Protein AF-A0AAW9KR80-F1 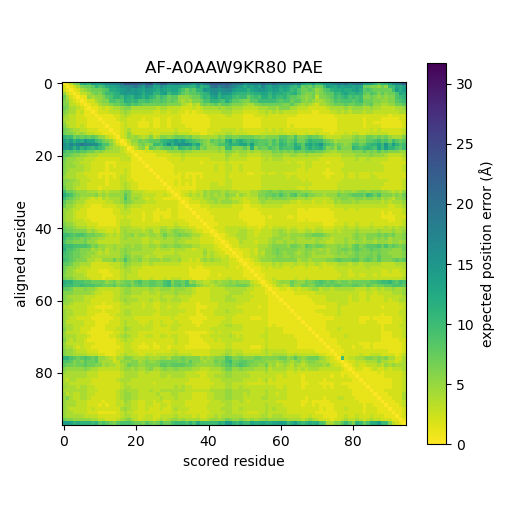(afdb_monomer)

Secondary structure (DSSP, 8-state):
-----TT--EEEEE-TTT-HHHHHHHHHHHTTTT-EEEEE-S---SSPPTTEEEE----HHHHHHHHHH-SEEEE--STTHHHHHHTT--EEE--

Mean predicted aligned error: 3.78 Å

Radius of gyration: 12.48 Å; Cα contacts (8 Å, |Δi|>4): 144; chains: 1; bounding box: 28×30×32 Å

Organism: Helicobacter pylori (NCBI:txid210)

Structure (mmCIF, N/CA/C/O backbone):
data_AF-A0AAW9KR80-F1
#
_entry.id   AF-A0AAW9KR80-F1
#
loop_
_atom_site.group_PDB
_atom_site.id
_atom_site.type_symbol
_atom_site.label_atom_id
_atom_site.label_alt_id
_atom_site.label_comp_id
_atom_site.label_asym_id
_atom_site.label_entity_id
_atom_site.label_seq_id
_atom_site.pdbx_PDB_ins_code
_atom_site.Cartn_x
_atom_site.Cartn_y
_atom_site.Cartn_z
_atom_site.occupancy
_atom_site.B_iso_or_equiv
_atom_site.auth_seq_id
_atom_site.auth_comp_id
_atom_site.auth_asym_id
_atom_site.auth_atom_id
_atom_site.pdbx_PDB_model_num
ATOM 1 N N . GLU A 1 1 ? -1.738 -15.160 -14.381 1.00 61.28 1 GLU A N 1
ATOM 2 C CA . GLU A 1 1 ? -2.918 -14.372 -13.966 1.00 61.28 1 GLU A CA 1
ATOM 3 C C . GLU A 1 1 ? -2.967 -14.320 -12.447 1.00 61.28 1 GLU A C 1
ATOM 5 O O . GLU A 1 1 ? -2.642 -15.324 -11.820 1.00 61.28 1 GLU A O 1
ATOM 10 N N . ARG A 1 2 ? -3.327 -13.175 -11.856 1.00 70.25 2 ARG A N 1
ATOM 11 C CA . ARG A 1 2 ? -3.538 -13.032 -10.409 1.00 70.25 2 ARG A CA 1
ATOM 12 C C . ARG A 1 2 ? -5.038 -12.807 -10.157 1.00 70.25 2 ARG A C 1
ATOM 14 O O . ARG A 1 2 ? -5.514 -11.704 -10.412 1.00 70.25 2 ARG A O 1
ATOM 21 N N . PRO A 1 3 ? -5.803 -13.825 -9.724 1.00 74.81 3 PRO A N 1
ATOM 22 C CA . PRO A 1 3 ? -7.234 -13.669 -9.477 1.00 74.81 3 PRO A CA 1
ATOM 23 C C . PRO A 1 3 ? -7.487 -12.731 -8.289 1.00 74.81 3 PRO A C 1
ATOM 25 O O . PRO A 1 3 ? -6.700 -12.690 -7.339 1.00 74.81 3 PRO A O 1
ATOM 28 N N . ILE A 1 4 ? -8.597 -11.988 -8.330 1.00 72.88 4 ILE A N 1
ATOM 29 C CA . ILE A 1 4 ? -9.010 -11.121 -7.219 1.00 72.88 4 ILE A CA 1
ATOM 30 C C . ILE A 1 4 ? -9.359 -12.007 -6.019 1.00 72.88 4 ILE A C 1
ATOM 32 O O . ILE A 1 4 ? -10.323 -12.769 -6.055 1.00 72.88 4 ILE A O 1
ATOM 36 N N . ASN A 1 5 ? -8.577 -11.896 -4.946 1.00 80.44 5 ASN A N 1
ATOM 37 C CA . ASN A 1 5 ? -8.842 -12.589 -3.691 1.00 80.44 5 ASN A CA 1
ATOM 38 C C . ASN A 1 5 ? -9.750 -11.728 -2.803 1.00 80.44 5 ASN A C 1
ATOM 40 O O . ASN A 1 5 ? -9.276 -10.827 -2.115 1.00 80.44 5 ASN A O 1
ATOM 44 N N . THR A 1 6 ? -11.048 -12.024 -2.797 1.00 80.75 6 THR A N 1
ATOM 45 C CA . THR A 1 6 ? -12.060 -11.282 -2.024 1.00 80.75 6 THR A CA 1
ATOM 46 C C . THR A 1 6 ? -11.985 -11.509 -0.511 1.00 80.75 6 THR A C 1
ATOM 48 O O . THR A 1 6 ? -12.581 -10.744 0.244 1.00 80.75 6 THR A O 1
ATOM 51 N N . ALA A 1 7 ? -11.252 -12.529 -0.049 1.00 89.69 7 ALA A N 1
ATOM 52 C CA . ALA A 1 7 ? -11.011 -12.772 1.373 1.00 89.69 7 ALA A CA 1
ATOM 53 C C . ALA A 1 7 ? -9.804 -11.987 1.917 1.00 89.69 7 ALA A C 1
ATOM 55 O O . ALA A 1 7 ? -9.652 -11.865 3.134 1.00 89.69 7 ALA A O 1
ATOM 56 N N . ASN A 1 8 ? -8.948 -11.462 1.034 1.00 91.69 8 ASN A N 1
ATOM 57 C CA . ASN A 1 8 ? -7.797 -10.655 1.415 1.00 91.69 8 ASN A CA 1
ATOM 58 C C . ASN A 1 8 ? -8.255 -9.263 1.882 1.00 91.69 8 ASN A C 1
ATOM 60 O O . ASN A 1 8 ? -8.956 -8.552 1.164 1.00 91.69 8 ASN A O 1
ATOM 64 N N . LYS A 1 9 ? -7.853 -8.892 3.098 1.00 95.44 9 LYS A N 1
ATOM 65 C CA . LYS A 1 9 ? -8.237 -7.651 3.785 1.00 95.44 9 LYS A CA 1
ATOM 66 C C . LYS A 1 9 ? -7.105 -6.625 3.857 1.00 95.44 9 LYS A C 1
ATOM 68 O O . LYS A 1 9 ? -7.284 -5.584 4.484 1.00 95.44 9 LYS A O 1
ATOM 73 N N . GLU A 1 10 ? -5.966 -6.921 3.239 1.00 97.38 10 GLU A N 1
ATOM 74 C CA . GLU A 1 10 ? -4.782 -6.066 3.220 1.00 97.38 10 GLU A CA 1
ATOM 75 C C . GLU A 1 10 ? -4.929 -4.980 2.140 1.00 97.38 10 GLU A C 1
ATOM 77 O O . GLU A 1 10 ? -5.109 -5.283 0.956 1.00 97.38 10 GLU A O 1
ATOM 82 N N . VAL A 1 11 ? -4.841 -3.709 2.533 1.00 97.00 11 VAL A N 1
ATOM 83 C CA . VAL A 1 11 ? -4.966 -2.544 1.645 1.00 97.00 11 VAL A CA 1
ATOM 84 C C . VAL A 1 11 ? -3.711 -1.689 1.750 1.00 97.00 11 VAL A C 1
ATOM 86 O O . VAL A 1 11 ? -3.357 -1.213 2.828 1.00 97.00 11 VAL A O 1
ATOM 89 N N . LEU A 1 12 ? -3.059 -1.449 0.614 1.00 96.62 12 LEU A N 1
ATOM 90 C CA . LEU A 1 12 ? -1.923 -0.536 0.519 1.00 96.62 12 LEU A CA 1
ATOM 91 C C . LEU A 1 12 ? -2.412 0.904 0.325 1.00 96.62 12 LEU A C 1
ATOM 93 O O . LEU A 1 12 ? -3.257 1.163 -0.524 1.00 96.62 12 LEU A O 1
ATOM 97 N N . ILE A 1 13 ? -1.840 1.863 1.047 1.00 95.62 13 ILE A N 1
ATOM 98 C CA . ILE A 1 13 ? -2.041 3.298 0.835 1.00 95.62 13 ILE A CA 1
ATOM 99 C C . ILE A 1 13 ? -0.680 3.939 0.550 1.00 95.62 13 ILE A C 1
ATOM 101 O O . ILE A 1 13 ? 0.227 3.911 1.384 1.00 95.62 13 ILE A O 1
ATOM 105 N N . THR A 1 14 ? -0.538 4.528 -0.638 1.00 93.38 14 THR A N 1
ATOM 106 C CA . THR A 1 14 ? 0.689 5.207 -1.083 1.00 93.38 14 THR A CA 1
ATOM 107 C C . THR A 1 14 ? 0.345 6.477 -1.866 1.00 93.38 14 THR A C 1
ATOM 109 O O . THR A 1 14 ? 0.110 6.467 -3.076 1.00 93.38 14 THR A O 1
ATOM 112 N N . LEU A 1 15 ? 0.275 7.594 -1.138 1.00 92.00 15 LEU A N 1
ATOM 113 C CA . LEU A 1 15 ? -0.169 8.906 -1.639 1.00 92.00 15 LEU A CA 1
ATOM 114 C C . LEU A 1 15 ? 0.996 9.893 -1.841 1.00 92.00 15 LEU A C 1
ATOM 116 O O . LEU A 1 15 ? 0.783 11.090 -1.995 1.00 92.00 15 LEU A O 1
ATOM 120 N N . GLY A 1 16 ? 2.239 9.410 -1.792 1.00 81.94 16 GLY A N 1
ATOM 121 C CA . GLY A 1 16 ? 3.420 10.272 -1.757 1.00 81.94 16 GLY A CA 1
ATOM 122 C C . GLY A 1 16 ? 3.621 10.964 -0.402 1.00 81.94 16 GLY A C 1
ATOM 123 O O . GLY A 1 16 ? 3.040 10.585 0.615 1.00 81.94 16 GLY A O 1
ATOM 124 N N . GLY A 1 17 ? 4.512 11.960 -0.370 1.00 73.94 17 GLY A N 1
ATOM 125 C CA . GLY A 1 17 ? 4.946 12.605 0.875 1.00 73.94 17 GLY A CA 1
ATOM 126 C C . GLY A 1 17 ? 4.051 13.743 1.384 1.00 73.94 17 GLY A C 1
ATOM 127 O O . GLY A 1 17 ? 4.106 14.059 2.572 1.00 73.94 17 GLY A O 1
ATOM 128 N N . SER A 1 18 ? 3.241 14.364 0.519 1.00 68.56 18 SER A N 1
ATOM 129 C CA . SER A 1 18 ? 2.532 15.624 0.808 1.00 68.56 18 SER A CA 1
ATOM 130 C C . SER A 1 18 ? 1.085 15.459 1.286 1.00 68.56 18 SER A C 1
ATOM 132 O O . SER A 1 18 ? 0.577 16.323 2.003 1.00 68.56 18 SER A O 1
ATOM 134 N N . GLU A 1 19 ? 0.419 14.348 0.964 1.00 78.88 19 GLU A N 1
ATOM 135 C CA . GLU A 1 19 ? -1.047 14.236 1.054 1.00 78.88 19 GLU A CA 1
ATOM 136 C C . GLU A 1 19 ? -1.582 13.775 2.422 1.00 78.88 19 GLU A C 1
ATOM 138 O O . GLU A 1 19 ? -2.356 12.824 2.551 1.00 78.88 19 GLU A O 1
ATOM 143 N N . GLN A 1 20 ? -1.199 14.481 3.488 1.00 83.88 20 GLN A N 1
ATOM 144 C CA . GLN A 1 20 ? -1.573 14.125 4.866 1.00 83.88 20 GLN A CA 1
ATOM 145 C C . GLN A 1 20 ? -3.069 14.308 5.177 1.00 83.88 20 GLN A C 1
ATOM 147 O O . GLN A 1 20 ? -3.601 13.632 6.059 1.00 83.88 20 GLN A O 1
ATOM 152 N N . LYS A 1 21 ? -3.763 15.233 4.496 1.00 88.44 21 LYS A N 1
ATOM 153 C CA . LYS A 1 21 ? -5.206 15.458 4.707 1.00 88.44 21 LYS A CA 1
ATOM 154 C C . LYS A 1 21 ? -6.029 14.308 4.129 1.00 88.44 21 LYS A C 1
ATOM 156 O O . LYS A 1 21 ? -6.804 13.698 4.859 1.00 88.44 21 LYS A O 1
ATOM 161 N N . ILE A 1 22 ? -5.775 13.969 2.866 1.00 91.19 22 ILE A N 1
ATOM 162 C CA . ILE A 1 22 ? -6.435 12.868 2.157 1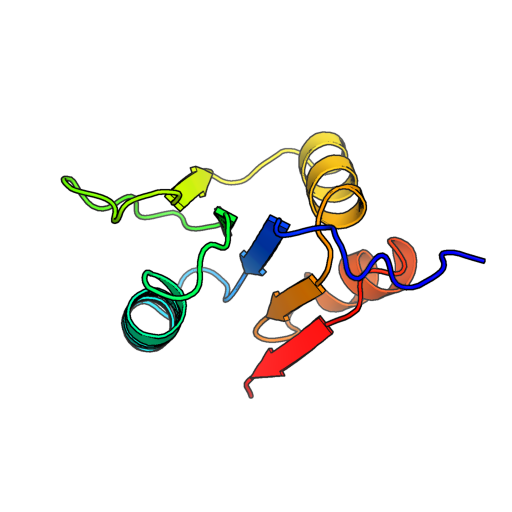.00 91.19 22 ILE A CA 1
ATOM 163 C C . ILE A 1 22 ? -6.161 11.539 2.871 1.00 91.19 22 ILE A C 1
ATOM 165 O O . ILE A 1 22 ? -7.088 10.767 3.111 1.00 91.19 22 ILE A O 1
ATOM 169 N N . LEU A 1 23 ? -4.917 11.306 3.314 1.00 92.62 23 LEU A N 1
ATOM 170 C CA . LEU A 1 23 ? -4.570 10.120 4.100 1.00 92.62 23 LEU A CA 1
ATOM 171 C C . LEU A 1 23 ? -5.461 9.964 5.341 1.00 92.62 23 LEU A C 1
ATOM 173 O O . LEU A 1 23 ? -5.987 8.882 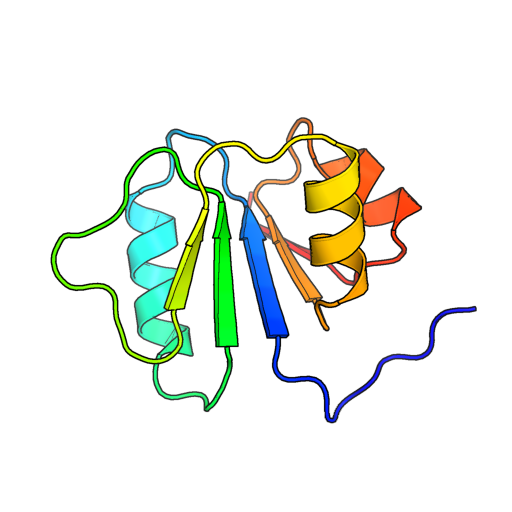5.590 1.00 92.62 23 LEU A O 1
ATOM 177 N N . LYS A 1 24 ? -5.652 11.040 6.115 1.00 91.94 24 LYS A N 1
ATOM 178 C CA . LYS A 1 24 ? -6.494 11.005 7.322 1.00 91.94 24 LYS A CA 1
ATOM 179 C C . LYS A 1 24 ? -7.947 10.669 7.000 1.00 91.94 24 LYS A C 1
ATOM 181 O O . LYS A 1 24 ? -8.566 9.917 7.748 1.00 91.94 24 LYS A O 1
ATOM 186 N N . GLU A 1 25 ? -8.487 11.206 5.910 1.00 93.00 25 GLU A N 1
ATOM 187 C CA . GLU A 1 25 ? -9.860 10.924 5.484 1.00 93.00 25 GLU A CA 1
ATOM 188 C C . GLU A 1 25 ? -10.034 9.470 5.045 1.00 93.00 25 GLU A C 1
ATOM 190 O O . GLU A 1 25 ? -10.956 8.802 5.512 1.00 93.00 25 GLU A O 1
ATOM 195 N N . ILE A 1 26 ? -9.110 8.946 4.233 1.00 94.50 26 ILE A N 1
ATOM 196 C CA . ILE A 1 26 ? -9.119 7.540 3.808 1.00 94.50 26 ILE A CA 1
ATOM 197 C C . ILE A 1 26 ? -9.059 6.615 5.023 1.00 94.50 26 ILE A C 1
ATOM 199 O O . ILE A 1 26 ? -9.882 5.708 5.151 1.00 94.50 26 ILE A O 1
ATOM 203 N N . VAL A 1 27 ? -8.116 6.858 5.938 1.00 93.75 27 VAL A N 1
ATOM 204 C CA . VAL A 1 27 ? -7.961 6.032 7.140 1.00 93.75 27 VAL A CA 1
ATOM 205 C C . VAL A 1 27 ? -9.230 6.076 7.994 1.00 93.75 27 VAL A C 1
ATOM 207 O O . VAL A 1 27 ? -9.710 5.024 8.401 1.00 93.75 27 VAL A O 1
ATOM 210 N N . LYS A 1 28 ? -9.845 7.250 8.179 1.00 93.38 28 LYS A N 1
ATOM 211 C CA . LYS A 1 28 ? -11.117 7.395 8.908 1.00 93.38 28 LYS A CA 1
ATOM 212 C C . LYS A 1 28 ? -12.277 6.631 8.254 1.00 93.38 28 LYS A C 1
ATOM 214 O O . LYS A 1 28 ? -13.128 6.084 8.949 1.00 93.38 28 LYS A O 1
ATOM 219 N N . ILE A 1 29 ? -12.342 6.591 6.924 1.00 93.75 29 ILE A N 1
ATOM 220 C CA . ILE A 1 29 ? -13.378 5.833 6.201 1.00 93.75 29 ILE A CA 1
ATOM 221 C C . ILE A 1 29 ? -13.178 4.321 6.387 1.00 93.75 29 ILE A C 1
ATOM 223 O O . ILE A 1 29 ? -14.154 3.572 6.497 1.00 93.75 29 ILE A O 1
ATOM 227 N N . LEU A 1 30 ? -11.920 3.872 6.421 1.00 94.12 30 LEU A N 1
ATOM 228 C CA . LEU A 1 30 ? -11.560 2.456 6.400 1.00 94.12 30 LEU A CA 1
ATOM 229 C C . LEU A 1 30 ? -11.353 1.825 7.786 1.00 94.12 30 LEU A C 1
ATOM 231 O O . LEU A 1 30 ? -11.508 0.611 7.904 1.00 94.12 30 LEU A O 1
ATOM 235 N N . GLU A 1 31 ? -11.083 2.600 8.841 1.00 88.56 31 GLU A N 1
ATOM 236 C CA . GLU A 1 31 ? -10.753 2.085 10.187 1.00 88.56 31 GLU A CA 1
ATOM 237 C C . GLU A 1 31 ? -11.819 1.133 10.770 1.00 88.56 31 GLU A C 1
ATOM 239 O O . GLU A 1 31 ? -11.499 0.212 11.517 1.00 88.56 31 GLU A O 1
ATOM 244 N N . ASN A 1 32 ? -13.087 1.299 10.377 1.00 86.88 32 ASN A N 1
ATOM 245 C CA . ASN A 1 32 ? -14.217 0.491 10.853 1.00 86.88 32 ASN A CA 1
ATOM 246 C C . ASN A 1 32 ? -14.665 -0.592 9.854 1.00 86.88 32 ASN A C 1
ATOM 248 O O . ASN A 1 32 ? -15.727 -1.194 10.019 1.00 86.88 32 ASN A O 1
ATOM 252 N N . LYS A 1 33 ? -13.888 -0.839 8.791 1.00 90.69 33 LYS A N 1
ATOM 253 C CA . LYS A 1 33 ? -14.241 -1.779 7.712 1.00 90.69 33 LYS A CA 1
ATOM 254 C C . LYS A 1 33 ? -13.604 -3.164 7.854 1.00 90.69 33 LYS A C 1
ATOM 256 O O . LYS A 1 33 ? -13.744 -3.976 6.947 1.00 90.69 33 LYS A O 1
ATOM 261 N N . ASN A 1 34 ? -12.968 -3.462 8.993 1.00 91.50 34 ASN A N 1
ATOM 262 C CA . ASN A 1 34 ? -12.271 -4.732 9.239 1.00 91.50 34 ASN A CA 1
ATOM 263 C C . ASN A 1 34 ? -11.241 -5.053 8.139 1.00 91.50 34 ASN A C 1
ATOM 265 O O . ASN A 1 34 ? -11.191 -6.171 7.627 1.00 91.50 34 ASN A O 1
ATOM 269 N N . VAL A 1 35 ? -10.467 -4.036 7.761 1.00 94.81 35 VAL A N 1
ATOM 270 C CA . VAL A 1 35 ? -9.339 -4.122 6.831 1.00 94.81 35 VAL A CA 1
ATOM 271 C C . VAL A 1 35 ? -8.045 -3.809 7.571 1.00 94.81 35 VAL A C 1
ATOM 273 O O . VAL A 1 35 ? -8.064 -3.128 8.599 1.00 94.81 35 VAL A O 1
ATOM 276 N N . ASN A 1 36 ? -6.941 -4.306 7.036 1.00 96.75 36 ASN A N 1
ATOM 277 C CA . ASN A 1 36 ? -5.597 -4.012 7.498 1.00 96.75 36 ASN A CA 1
ATOM 278 C C . ASN A 1 36 ? -4.977 -3.005 6.527 1.00 96.75 36 ASN A C 1
ATOM 280 O O . ASN A 1 36 ? -4.964 -3.213 5.314 1.00 96.75 36 ASN A O 1
ATOM 284 N N . LEU A 1 37 ? -4.525 -1.873 7.053 1.00 97.38 37 LEU A N 1
ATOM 285 C CA . LEU A 1 37 ? -4.050 -0.740 6.272 1.00 97.38 37 LEU A CA 1
ATOM 286 C C . LEU A 1 37 ? -2.526 -0.676 6.345 1.00 97.38 37 LEU A C 1
ATOM 288 O O . LEU A 1 37 ? -1.955 -0.451 7.411 1.00 97.38 37 LEU A O 1
ATOM 292 N N . HIS A 1 38 ? -1.869 -0.811 5.201 1.00 96.94 38 HIS A N 1
ATOM 293 C CA . HIS A 1 38 ? -0.432 -0.629 5.053 1.00 96.94 38 HIS A CA 1
ATOM 294 C C . HIS A 1 38 ? -0.154 0.736 4.434 1.00 96.94 38 HIS A C 1
ATOM 296 O O . HIS A 1 38 ? -0.478 0.970 3.275 1.00 96.94 38 HIS A O 1
ATOM 302 N N . ILE A 1 39 ? 0.435 1.653 5.193 1.00 95.38 39 ILE A N 1
ATOM 303 C CA . ILE A 1 39 ? 0.593 3.053 4.797 1.00 95.38 39 ILE A CA 1
ATOM 304 C C . ILE A 1 39 ? 2.071 3.359 4.582 1.00 95.38 39 ILE A C 1
ATOM 306 O O . ILE A 1 39 ? 2.856 3.328 5.529 1.00 95.38 39 ILE A O 1
ATOM 310 N N . ILE A 1 40 ? 2.443 3.719 3.353 1.00 93.44 40 ILE A N 1
ATOM 311 C CA . ILE A 1 40 ? 3.761 4.294 3.067 1.00 93.44 40 ILE A CA 1
ATOM 312 C C . ILE A 1 40 ? 3.686 5.797 3.326 1.00 93.44 40 ILE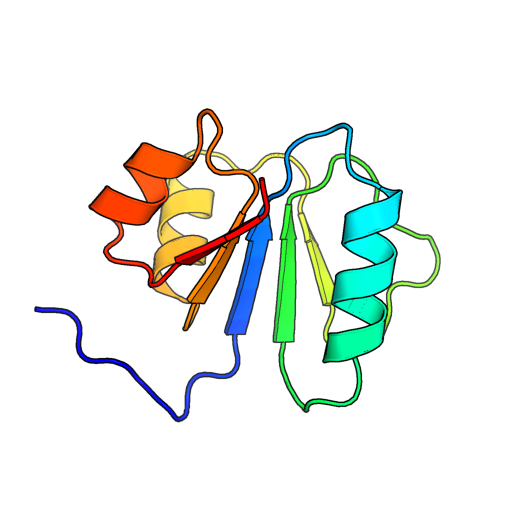 A C 1
ATOM 314 O O . ILE A 1 40 ? 3.019 6.525 2.588 1.00 93.44 40 ILE A O 1
ATOM 318 N N . SER A 1 41 ? 4.353 6.273 4.376 1.00 89.75 41 SER A N 1
ATOM 319 C CA . SER A 1 41 ? 4.392 7.699 4.701 1.00 89.75 41 SER A CA 1
ATOM 320 C C . SER A 1 41 ? 5.660 8.047 5.479 1.00 89.75 41 SER A C 1
ATOM 322 O O . SER A 1 41 ? 6.049 7.293 6.369 1.00 89.75 41 SER A O 1
ATOM 324 N N . PRO A 1 42 ? 6.285 9.213 5.226 1.00 85.50 42 PRO A N 1
ATOM 325 C CA . PRO A 1 42 ? 7.374 9.700 6.074 1.00 85.50 42 PRO A CA 1
ATOM 326 C C . PRO A 1 42 ? 6.898 10.090 7.483 1.00 85.50 42 PRO A C 1
ATOM 328 O O . PRO A 1 42 ? 7.719 10.336 8.363 1.00 85.50 42 PRO A O 1
ATOM 331 N N . TYR A 1 43 ? 5.582 10.184 7.699 1.00 85.56 43 TYR A N 1
ATOM 332 C CA . TYR A 1 43 ? 4.990 10.565 8.970 1.00 85.56 43 TYR A CA 1
ATOM 333 C C . TYR A 1 43 ? 4.186 9.412 9.570 1.00 85.56 43 TYR A C 1
ATOM 335 O O . TYR A 1 43 ? 3.195 8.963 8.991 1.00 85.56 43 TYR A O 1
ATOM 343 N N . THR A 1 44 ? 4.564 9.011 10.781 1.00 88.31 44 THR A N 1
ATOM 344 C CA . THR A 1 44 ? 3.805 8.063 11.5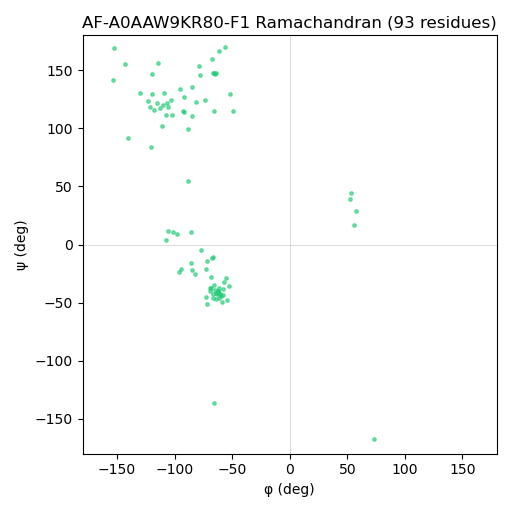99 1.00 88.31 44 THR A CA 1
ATOM 345 C C . THR A 1 44 ? 3.127 8.820 12.742 1.00 88.31 44 THR A C 1
ATOM 347 O O . THR A 1 44 ? 3.816 9.473 13.533 1.00 88.31 44 THR A O 1
ATOM 350 N N . PRO A 1 45 ? 1.789 8.771 12.869 1.00 87.81 45 PRO A N 1
ATOM 351 C CA . PRO A 1 45 ? 1.100 9.381 13.999 1.00 87.81 45 PRO A CA 1
ATOM 352 C C . PRO A 1 45 ? 1.470 8.665 15.305 1.00 87.81 45 PRO A C 1
ATOM 354 O O . PRO A 1 45 ? 1.670 7.455 15.320 1.00 87.81 45 PRO A O 1
ATOM 357 N N . LYS A 1 46 ? 1.505 9.400 16.428 1.00 87.50 46 LYS A N 1
ATOM 358 C CA . LYS A 1 46 ? 1.805 8.823 17.757 1.00 87.50 46 LYS A CA 1
ATOM 359 C C . LYS A 1 46 ? 0.834 7.706 18.153 1.00 87.50 46 LYS A C 1
ATOM 361 O O . LYS A 1 46 ? 1.253 6.718 18.738 1.00 87.50 46 LYS A O 1
ATOM 366 N N . ASN A 1 47 ? -0.443 7.882 17.812 1.00 88.44 47 ASN A N 1
ATOM 367 C CA . ASN A 1 47 ? -1.511 6.918 18.053 1.00 88.44 47 ASN A CA 1
ATOM 368 C C . ASN A 1 47 ? -2.122 6.533 16.701 1.00 88.44 47 ASN A C 1
ATOM 370 O O . ASN A 1 47 ? -3.093 7.169 16.278 1.00 88.44 47 ASN A O 1
ATOM 374 N N . PRO A 1 48 ? -1.530 5.571 15.974 1.00 87.75 48 PRO A N 1
ATOM 375 C CA . PRO A 1 48 ? -2.126 5.081 14.743 1.00 87.75 48 PRO A CA 1
ATOM 376 C C . PRO A 1 48 ? -3.465 4.390 15.055 1.00 87.75 48 PRO A C 1
ATOM 378 O O . PRO A 1 48 ? -3.610 3.794 16.129 1.00 87.75 48 PRO A O 1
ATOM 381 N N . PRO A 1 49 ? -4.449 4.455 14.146 1.00 88.75 49 PRO A N 1
ATOM 382 C CA . PRO A 1 49 ? -5.687 3.694 1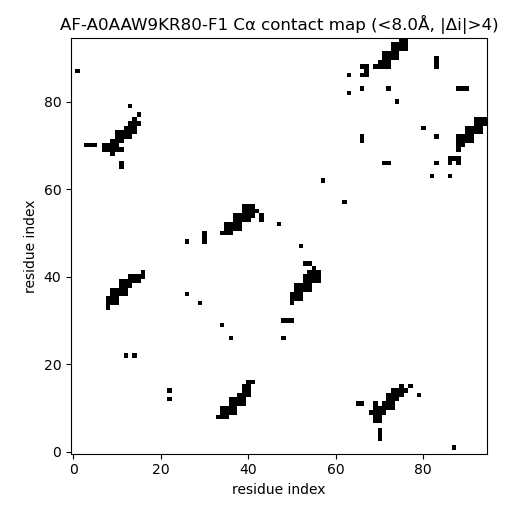4.279 1.00 88.75 49 PRO A CA 1
ATOM 383 C C . PRO A 1 49 ? -5.449 2.180 14.411 1.00 88.75 49 PRO A C 1
ATOM 385 O O . PRO A 1 49 ? -4.337 1.663 14.237 1.00 88.75 49 PRO A O 1
ATOM 388 N N . LYS A 1 50 ? -6.501 1.433 14.749 1.00 88.12 50 LYS A N 1
ATOM 389 C CA . LYS A 1 50 ? -6.402 -0.032 14.803 1.00 88.12 50 LYS A CA 1
ATOM 390 C C . LYS A 1 50 ? -6.133 -0.591 13.407 1.00 88.12 50 LYS A C 1
ATOM 392 O O . LYS A 1 50 ? -6.628 -0.052 12.424 1.00 88.12 50 LYS A O 1
ATOM 397 N N . ASN A 1 51 ? -5.377 -1.687 13.346 1.00 92.81 51 ASN A N 1
ATOM 398 C CA . ASN A 1 51 ? -5.042 -2.392 12.105 1.00 92.81 51 ASN A CA 1
ATOM 399 C C . ASN A 1 51 ? -4.337 -1.507 11.058 1.00 92.81 51 ASN A C 1
ATOM 401 O O . ASN A 1 51 ? -4.461 -1.746 9.861 1.00 92.81 51 ASN A O 1
ATOM 405 N N . THR A 1 52 ? -3.601 -0.482 11.501 1.00 94.50 52 THR A N 1
ATOM 406 C CA . THR A 1 52 ? -2.763 0.354 10.629 1.00 94.50 52 THR A CA 1
ATOM 407 C C . THR A 1 52 ? -1.286 0.087 10.875 1.00 94.50 52 THR A C 1
ATOM 409 O O . THR A 1 52 ? -0.810 0.169 12.007 1.00 94.50 52 THR A O 1
ATOM 412 N N . HIS A 1 53 ? -0.546 -0.145 9.797 1.00 95.06 53 HIS A N 1
ATOM 413 C CA . HIS A 1 53 ? 0.897 -0.330 9.785 1.00 95.06 53 HIS A CA 1
ATOM 414 C C . HIS A 1 53 ? 1.531 0.776 8.947 1.00 95.06 53 HIS A C 1
ATOM 416 O O . HIS A 1 53 ? 1.280 0.872 7.747 1.00 95.06 53 HIS A O 1
ATOM 422 N N . TYR A 1 54 ? 2.337 1.621 9.584 1.00 94.12 54 TYR A N 1
ATOM 423 C CA . TYR A 1 54 ? 3.068 2.689 8.908 1.00 94.12 54 TYR A CA 1
ATOM 424 C C . TYR A 1 54 ? 4.476 2.221 8.564 1.00 94.12 54 TYR A C 1
ATOM 426 O O . TYR A 1 54 ? 5.177 1.667 9.412 1.00 94.12 54 TYR A O 1
ATOM 434 N N . TYR A 1 55 ? 4.890 2.494 7.333 1.00 92.75 55 TYR A N 1
ATOM 435 C CA . TYR A 1 55 ? 6.217 2.192 6.828 1.00 92.75 55 TYR A CA 1
ATOM 436 C C . TYR A 1 55 ? 6.903 3.487 6.401 1.00 92.75 55 TYR A C 1
ATOM 438 O O . TYR A 1 55 ? 6.365 4.263 5.604 1.00 92.75 55 TYR A O 1
ATOM 446 N N . SER A 1 56 ? 8.127 3.672 6.893 1.00 84.00 56 SER A N 1
ATOM 447 C CA . SER A 1 56 ? 9.120 4.534 6.248 1.00 84.00 56 SER A CA 1
ATOM 448 C C . SER A 1 56 ? 9.433 4.002 4.840 1.00 84.00 56 SER A C 1
ATOM 450 O O . SER A 1 56 ? 9.063 2.864 4.538 1.00 84.00 56 SER A O 1
ATOM 452 N N . PRO A 1 57 ? 10.104 4.778 3.964 1.00 80.81 57 PRO A N 1
ATOM 453 C CA . PRO A 1 57 ? 10.438 4.319 2.619 1.00 80.81 57 PRO A CA 1
ATOM 454 C C . PRO A 1 57 ? 11.095 2.936 2.647 1.00 80.81 57 PRO A C 1
ATOM 456 O O . PRO A 1 57 ? 12.168 2.757 3.221 1.00 80.81 57 PRO A O 1
ATOM 459 N N . LEU A 1 58 ? 10.398 1.963 2.065 1.00 89.81 58 LEU A N 1
ATOM 460 C CA . LEU A 1 58 ? 10.853 0.587 1.939 1.00 89.81 58 LEU A CA 1
ATOM 461 C C . LEU A 1 58 ? 11.842 0.483 0.785 1.00 89.81 58 LEU A C 1
ATOM 463 O O . LEU A 1 58 ? 11.767 1.250 -0.181 1.00 89.81 58 LEU A O 1
ATOM 467 N N . ASN A 1 59 ? 12.737 -0.500 0.845 1.00 92.88 59 ASN A N 1
ATOM 468 C CA . ASN A 1 59 ? 13.525 -0.808 -0.340 1.00 92.88 59 ASN A CA 1
ATOM 469 C C . ASN A 1 59 ? 12.616 -1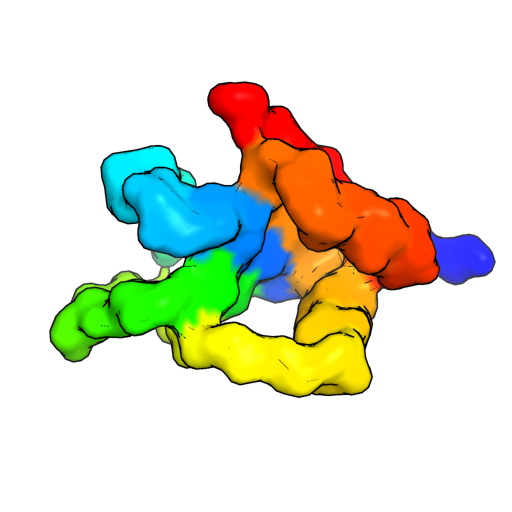.397 -1.448 1.00 92.88 59 ASN A C 1
ATOM 471 O O . ASN A 1 59 ? 11.525 -1.901 -1.156 1.00 92.88 59 ASN A O 1
ATOM 475 N N . PRO A 1 60 ? 13.033 -1.367 -2.727 1.00 91.00 60 PRO A N 1
ATOM 476 C CA . PRO A 1 60 ? 12.170 -1.795 -3.831 1.00 91.00 60 PRO A CA 1
ATOM 477 C C . PRO A 1 60 ? 11.645 -3.238 -3.724 1.00 91.00 60 PRO A C 1
ATOM 479 O O . PRO A 1 60 ? 10.523 -3.517 -4.151 1.00 91.00 60 PRO A O 1
ATOM 482 N N . LEU A 1 61 ? 12.421 -4.160 -3.140 1.00 92.88 61 LEU A N 1
ATOM 483 C CA . LEU A 1 61 ? 12.011 -5.559 -2.979 1.00 92.88 61 LEU A CA 1
ATOM 484 C C . LEU A 1 61 ? 10.934 -5.707 -1.902 1.00 92.88 61 LEU A C 1
ATOM 486 O O . LEU A 1 61 ? 9.924 -6.375 -2.129 1.00 92.88 61 LEU A O 1
ATOM 490 N N . GLU A 1 62 ? 11.122 -5.050 -0.758 1.00 94.69 62 GLU A N 1
ATOM 491 C CA . GLU A 1 62 ? 10.127 -4.991 0.317 1.00 94.69 62 GLU A CA 1
ATOM 492 C C . GLU A 1 62 ? 8.826 -4.359 -0.175 1.00 94.69 62 GLU A C 1
ATOM 494 O O . GLU A 1 62 ? 7.742 -4.892 0.067 1.00 94.69 62 GLU A O 1
ATOM 499 N N . PHE A 1 63 ? 8.929 -3.263 -0.930 1.00 93.81 63 PHE A N 1
ATOM 500 C CA . PHE A 1 63 ? 7.761 -2.572 -1.451 1.00 93.81 63 PHE A CA 1
ATOM 501 C C . PHE A 1 63 ? 6.997 -3.420 -2.475 1.00 93.81 63 PHE A C 1
ATOM 503 O O . PHE A 1 63 ? 5.774 -3.533 -2.394 1.00 93.81 63 PHE A O 1
ATOM 510 N N . SER A 1 64 ? 7.709 -4.097 -3.385 1.00 93.75 64 SER A N 1
ATOM 511 C CA . SER A 1 64 ? 7.099 -5.032 -4.339 1.00 93.75 64 SER A CA 1
ATOM 512 C C . SER A 1 64 ? 6.413 -6.207 -3.635 1.00 93.75 64 SER A C 1
ATOM 514 O O . SER A 1 64 ? 5.319 -6.611 -4.034 1.00 93.75 64 SER A O 1
ATOM 516 N N . SER A 1 65 ? 7.029 -6.744 -2.577 1.00 95.12 65 SER A N 1
ATOM 517 C CA . SER A 1 65 ? 6.437 -7.808 -1.760 1.00 95.12 65 SER A CA 1
ATOM 518 C C . SER A 1 65 ? 5.131 -7.343 -1.106 1.00 95.12 65 SER A C 1
ATOM 520 O O . SER A 1 65 ? 4.107 -8.016 -1.227 1.00 95.12 65 SER A O 1
ATOM 522 N N . LEU A 1 66 ? 5.132 -6.141 -0.519 1.00 96.19 66 LEU A N 1
ATOM 523 C CA . LEU A 1 66 ? 3.954 -5.540 0.106 1.00 96.19 66 LEU A CA 1
ATOM 524 C C . LEU A 1 66 ? 2.819 -5.279 -0.898 1.00 96.19 66 LEU A C 1
ATOM 526 O O . LEU A 1 66 ? 1.659 -5.579 -0.621 1.00 96.19 66 LEU A O 1
ATOM 530 N N . MET A 1 67 ? 3.125 -4.776 -2.099 1.00 94.56 67 MET A N 1
ATOM 531 C CA . MET A 1 67 ? 2.111 -4.627 -3.153 1.00 94.56 67 MET A CA 1
ATOM 532 C C . MET A 1 67 ? 1.455 -5.966 -3.497 1.00 94.56 67 MET A C 1
ATOM 534 O O . MET A 1 67 ? 0.235 -6.038 -3.653 1.00 94.56 67 MET A O 1
ATOM 538 N N . LYS A 1 68 ? 2.259 -7.030 -3.609 1.00 93.25 68 LYS A N 1
ATOM 539 C CA . LYS A 1 68 ? 1.795 -8.381 -3.954 1.00 93.25 68 LYS A CA 1
ATOM 540 C C . LYS A 1 68 ? 1.041 -9.076 -2.823 1.00 93.25 68 LYS A C 1
ATOM 542 O O . LYS A 1 68 ? 0.276 -9.998 -3.101 1.00 93.25 68 LYS A O 1
ATOM 547 N N . SER A 1 69 ? 1.224 -8.662 -1.573 1.00 93.94 69 SER A N 1
ATOM 548 C CA . SER A 1 69 ? 0.430 -9.178 -0.455 1.00 93.94 69 SER A CA 1
ATOM 549 C C . SER A 1 69 ? -0.924 -8.478 -0.331 1.00 93.94 69 SER A C 1
ATOM 551 O O . SER A 1 69 ? -1.869 -9.084 0.167 1.00 93.94 69 SER A O 1
ATOM 553 N N . CYS A 1 70 ? -1.053 -7.243 -0.821 1.00 95.06 70 CYS A N 1
ATOM 554 C CA . CYS A 1 70 ? -2.289 -6.467 -0.718 1.00 95.06 70 CYS A CA 1
ATOM 555 C C . CYS A 1 70 ? -3.357 -6.890 -1.737 1.00 95.06 70 CYS A C 1
ATOM 557 O O . CYS A 1 70 ? -3.045 -7.251 -2.876 1.00 95.06 70 CYS A O 1
ATOM 559 N N . ALA A 1 71 ? -4.626 -6.813 -1.330 1.00 94.69 71 ALA A N 1
ATOM 560 C CA . ALA A 1 71 ? -5.790 -7.025 -2.187 1.00 94.69 71 ALA A CA 1
ATOM 561 C C . ALA A 1 71 ? -5.952 -5.890 -3.205 1.00 94.69 71 ALA A C 1
ATOM 563 O O . ALA A 1 71 ? -6.275 -6.131 -4.368 1.00 94.69 71 ALA A O 1
ATOM 564 N N . CYS A 1 72 ? -5.707 -4.658 -2.760 1.00 94.56 72 CYS A N 1
ATOM 565 C CA . CYS A 1 72 ? -5.689 -3.472 -3.599 1.00 94.56 72 CYS A CA 1
ATOM 566 C C . CYS A 1 72 ? -4.763 -2.388 -3.030 1.00 94.56 72 CYS A C 1
ATOM 568 O O . CYS A 1 72 ? -4.301 -2.471 -1.888 1.00 94.56 72 CYS A O 1
ATOM 570 N N . ALA A 1 73 ? -4.507 -1.365 -3.840 1.00 95.75 73 ALA A N 1
ATOM 571 C CA . ALA A 1 73 ? -3.822 -0.147 -3.443 1.00 95.75 73 ALA A CA 1
ATOM 572 C C . ALA A 1 73 ? -4.711 1.088 -3.648 1.00 95.75 73 ALA A C 1
ATOM 574 O O . ALA A 1 73 ? -5.486 1.159 -4.598 1.00 95.75 73 ALA A O 1
ATOM 575 N N . ILE A 1 74 ? -4.564 2.086 -2.782 1.00 96.25 74 ILE A N 1
ATOM 576 C CA . ILE A 1 74 ? -5.069 3.447 -2.964 1.00 96.25 74 ILE A CA 1
ATOM 577 C C . ILE A 1 74 ? -3.850 4.338 -3.188 1.00 96.25 74 ILE A C 1
ATOM 579 O O . ILE A 1 74 ? -2.948 4.385 -2.343 1.00 96.25 74 ILE A O 1
ATOM 583 N N . SER A 1 75 ? -3.788 5.010 -4.337 1.00 94.56 75 SER A N 1
ATOM 584 C CA . SER A 1 75 ? -2.587 5.739 -4.744 1.00 94.56 75 SER A CA 1
ATOM 585 C C . SER A 1 75 ? -2.880 7.045 -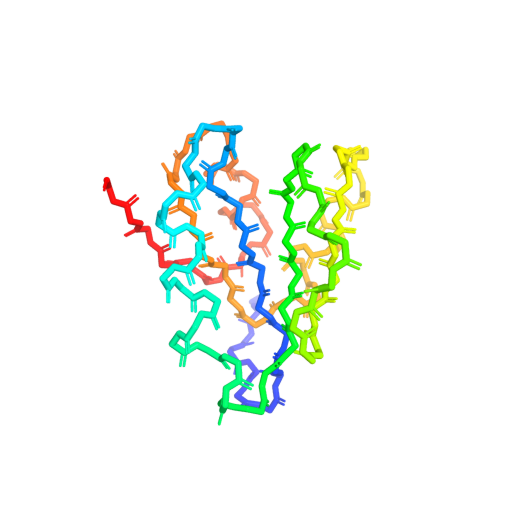5.474 1.00 94.56 75 SER A C 1
ATOM 587 O O . SER A 1 75 ? -3.914 7.188 -6.114 1.00 94.56 75 SER A O 1
ATOM 589 N N . ALA A 1 76 ? -1.919 7.968 -5.422 1.00 92.19 76 ALA A N 1
ATOM 590 C CA . ALA A 1 76 ? -1.893 9.192 -6.224 1.00 92.19 76 ALA A CA 1
ATOM 591 C C . ALA A 1 76 ? -1.254 8.998 -7.622 1.00 92.19 76 ALA A C 1
ATOM 593 O O . ALA A 1 76 ? -0.936 9.972 -8.293 1.00 92.19 76 ALA A O 1
ATOM 594 N N . ALA A 1 77 ? -1.000 7.751 -8.056 1.00 83.81 77 ALA A N 1
ATOM 595 C CA . ALA A 1 77 ? -0.493 7.395 -9.395 1.00 83.81 77 ALA A CA 1
ATOM 596 C C . ALA A 1 77 ? 0.827 8.059 -9.846 1.00 83.81 77 ALA A C 1
ATOM 598 O O . ALA A 1 77 ? 1.138 8.029 -11.032 1.00 83.81 77 ALA A O 1
ATOM 599 N N . GLY A 1 78 ? 1.613 8.635 -8.932 1.00 86.44 78 GLY A N 1
ATOM 600 C CA . GLY A 1 78 ? 2.923 9.214 -9.237 1.00 86.44 78 GLY A CA 1
ATOM 601 C C . GLY A 1 78 ? 3.956 8.166 -9.676 1.00 86.44 78 GLY A C 1
ATOM 602 O O . GLY A 1 78 ? 3.670 7.252 -10.442 1.00 86.44 78 GLY A O 1
ATOM 603 N N . GLN A 1 79 ? 5.183 8.264 -9.162 1.00 86.00 79 GLN A N 1
ATOM 604 C CA . GLN A 1 79 ? 6.261 7.339 -9.547 1.00 86.00 79 GLN A CA 1
ATOM 605 C C . GLN A 1 79 ? 5.865 5.861 -9.383 1.00 86.00 79 GLN A C 1
ATOM 607 O O . GLN A 1 79 ? 6.172 5.076 -10.265 1.00 86.00 79 GLN A O 1
ATOM 612 N N . THR A 1 80 ? 5.077 5.550 -8.349 1.00 89.06 80 THR A N 1
ATOM 613 C CA . THR A 1 80 ? 4.596 4.212 -7.970 1.00 89.06 80 THR A CA 1
ATOM 614 C C . THR A 1 80 ? 3.618 3.541 -8.956 1.00 89.06 80 THR A C 1
ATOM 616 O O . THR A 1 80 ? 3.270 2.369 -8.781 1.00 89.06 80 THR A O 1
ATOM 619 N N . LEU A 1 81 ? 3.090 4.254 -9.962 1.00 92.19 81 LEU A N 1
ATOM 620 C CA . LEU A 1 81 ? 2.053 3.704 -10.849 1.00 92.19 81 LEU A CA 1
ATOM 621 C C . LEU A 1 81 ? 2.546 2.487 -11.642 1.00 92.19 81 LEU A C 1
ATOM 623 O O . LEU A 1 81 ? 1.814 1.505 -11.791 1.00 92.19 81 LEU A O 1
ATOM 627 N N . TYR A 1 82 ? 3.784 2.536 -12.133 1.00 93.06 82 TYR A N 1
ATOM 628 C CA . TYR A 1 82 ? 4.346 1.441 -12.920 1.00 93.06 82 TYR A CA 1
ATOM 629 C C . TYR A 1 82 ? 4.603 0.202 -12.059 1.00 93.06 82 TYR A C 1
ATOM 631 O O . TYR A 1 82 ? 4.338 -0.916 -12.500 1.00 93.06 82 TYR A O 1
ATOM 639 N N . GLU A 1 83 ? 5.042 0.372 -10.816 1.00 91.94 83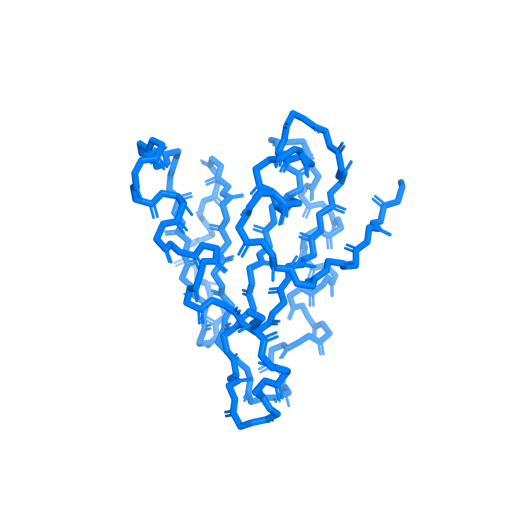 GLU A N 1
ATOM 640 C CA . GLU A 1 83 ? 5.239 -0.716 -9.862 1.00 91.94 83 GLU A CA 1
ATOM 641 C C . GLU A 1 83 ? 3.910 -1.395 -9.499 1.00 91.94 83 GLU A C 1
ATOM 643 O O . GLU A 1 83 ? 3.849 -2.627 -9.424 1.00 91.94 83 GLU A O 1
ATOM 648 N N . LEU A 1 84 ? 2.826 -0.625 -9.343 1.00 93.25 84 LEU A N 1
ATOM 649 C CA . LEU A 1 84 ? 1.478 -1.164 -9.115 1.00 93.25 84 LEU A CA 1
ATOM 650 C C . LEU A 1 84 ? 0.974 -1.973 -10.317 1.00 93.25 84 LEU A C 1
ATOM 652 O O . LEU A 1 84 ? 0.428 -3.067 -10.148 1.00 93.25 84 LEU A O 1
ATOM 656 N N . ALA A 1 85 ? 1.217 -1.480 -11.534 1.00 92.81 85 ALA A N 1
ATOM 657 C CA . ALA A 1 85 ? 0.878 -2.202 -12.756 1.00 92.81 85 ALA A CA 1
ATOM 658 C C . ALA A 1 85 ? 1.684 -3.508 -12.888 1.00 92.81 85 ALA A C 1
ATOM 660 O O . ALA A 1 85 ? 1.111 -4.574 -13.126 1.00 92.81 85 ALA A O 1
ATOM 661 N N . LEU A 1 86 ? 3.002 -3.453 -12.667 1.00 92.50 86 LEU A N 1
ATOM 662 C CA . LEU A 1 86 ? 3.896 -4.615 -12.748 1.00 92.50 86 LEU A CA 1
ATOM 663 C C . LEU A 1 86 ? 3.609 -5.666 -11.670 1.00 92.50 86 LEU A C 1
ATOM 665 O O . LEU A 1 86 ? 3.735 -6.865 -11.921 1.00 92.50 86 LEU A O 1
ATOM 669 N N . SER A 1 87 ? 3.207 -5.240 -10.472 1.00 91.06 87 SER A N 1
ATOM 670 C CA . SER A 1 87 ? 2.796 -6.143 -9.387 1.00 91.06 87 SER A CA 1
ATOM 671 C C . SER A 1 87 ? 1.390 -6.725 -9.574 1.00 91.06 87 SER A C 1
ATOM 673 O O . SER A 1 87 ? 0.983 -7.596 -8.796 1.00 91.06 87 SER A O 1
ATOM 675 N N . GLN A 1 88 ? 0.670 -6.292 -10.617 1.00 92.00 88 GLN A N 1
ATOM 676 C CA . GLN A 1 88 ? -0.723 -6.658 -10.879 1.00 92.00 88 GLN A CA 1
ATOM 677 C C . GLN A 1 88 ? -1.604 -6.411 -9.649 1.00 92.00 88 GLN A C 1
ATOM 679 O O . GLN A 1 88 ? -2.462 -7.230 -9.316 1.00 92.00 88 GLN A O 1
ATOM 684 N N . THR A 1 89 ? -1.351 -5.314 -8.931 1.00 92.62 89 THR A N 1
ATOM 685 C CA . THR A 1 89 ? -2.118 -4.942 -7.744 1.00 92.62 89 THR A CA 1
ATOM 686 C C . THR A 1 89 ? -3.262 -4.020 -8.164 1.00 92.62 89 THR A C 1
ATOM 688 O O . THR A 1 89 ? -3.005 -2.901 -8.620 1.00 92.62 89 THR A O 1
ATOM 691 N N . PRO A 1 90 ? -4.532 -4.456 -8.025 1.00 93.12 90 PRO A N 1
ATOM 692 C CA . PRO A 1 90 ? -5.686 -3.613 -8.322 1.00 93.12 90 PRO A CA 1
ATOM 693 C C . PRO A 1 90 ? -5.576 -2.281 -7.584 1.00 93.12 90 PRO A C 1
ATOM 695 O O . PRO A 1 90 ? -5.309 -2.267 -6.386 1.00 93.12 90 PRO A O 1
ATOM 698 N N . SER A 1 91 ? -5.746 -1.164 -8.287 1.00 93.88 91 SER A N 1
ATOM 699 C CA . SER A 1 91 ? -5.450 0.156 -7.726 1.00 93.88 91 SER A CA 1
ATOM 700 C C . SER A 1 91 ? -6.606 1.129 -7.937 1.00 93.88 91 SER A C 1
ATOM 702 O O . SER A 1 91 ? -7.096 1.277 -9.054 1.00 93.88 91 SER A O 1
ATOM 704 N N . LEU A 1 92 ? -7.020 1.805 -6.864 1.00 95.31 92 LEU A N 1
ATOM 705 C CA . LEU A 1 92 ? -7.876 2.985 -6.907 1.00 95.31 92 LEU A CA 1
ATOM 706 C C . LEU A 1 92 ? -6.978 4.221 -6.943 1.00 95.31 92 LEU A C 1
ATOM 708 O O . LEU A 1 92 ? -6.247 4.491 -5.987 1.00 95.31 92 LEU A O 1
ATOM 712 N N . ILE A 1 93 ? -7.037 4.959 -8.047 1.00 93.69 93 ILE A N 1
ATOM 713 C CA . ILE A 1 93 ? -6.281 6.198 -8.197 1.00 93.69 93 ILE A CA 1
ATOM 714 C C . ILE A 1 93 ? -7.134 7.378 -7.740 1.00 93.69 93 ILE A C 1
ATOM 716 O O . ILE A 1 93 ? -8.261 7.541 -8.206 1.00 93.69 93 ILE A O 1
ATOM 720 N N . LEU A 1 94 ? -6.585 8.186 -6.834 1.00 89.31 94 LEU A N 1
ATOM 721 C CA . LEU A 1 94 ? -7.168 9.450 -6.392 1.00 89.31 94 LEU A CA 1
ATOM 722 C C . LEU A 1 94 ? -6.326 10.595 -6.985 1.00 89.31 94 LEU A C 1
ATOM 724 O O . LEU A 1 94 ? -5.151 10.687 -6.620 1.00 89.31 94 LEU A O 1
ATOM 728 N N . PRO A 1 95 ? -6.873 11.382 -7.933 1.00 68.62 95 PRO A N 1
ATOM 729 C CA . PRO A 1 95 ? -6.164 12.493 -8.568 1.00 68.62 95 PRO A CA 1
ATOM 730 C C . PRO A 1 95 ? -5.990 13.702 -7.643 1.00 68.62 95 PRO A C 1
ATOM 732 O O . PRO A 1 95 ? -6.812 13.869 -6.711 1.00 68.62 95 PRO A O 1
#

Foldseek 3Di:
DDDQDPVAQEEEEEADEPPPPVVVVVCVVCLPVPHAYEYEYPDDDPDRGPNYDYDYDDDPVVVLVSLLSHSAYEYCCPPCVVSNVVSVHHYDHDD

Nearest PDB structures (foldseek):
  7vza-assembly1_G  TM=6.967E-01  e=2.048E-04  Streptomyces kasugaensis
  1dxy-assembly1_A  TM=7.362E-01  e=3.182E-02  Lacticaseibacillus casei
  3cv3-assembly1_A  TM=6.323E-01  e=7.059E-02  Xanthomonas campestris pv. campestris
  5z75-assembly2_D  TM=4.908E-01  e=1.310E+00  synthetic construct
  2cb0-assembly1_A  TM=4.724E-01  e=6.890E+00  Pyrococcus furiosus

Solvent-accessible surface area (backbone atoms only — not comparable to full-atom values): 5616 Å² total; per-residue (Å²): 138,81,78,87,54,87,85,53,47,34,33,36,37,45,55,61,86,78,48,64,68,61,50,51,53,52,48,65,70,42,61,82,63,81,43,37,38,40,35,50,34,90,71,76,65,96,77,63,63,74,58,54,46,75,32,61,93,63,56,74,66,60,45,52,50,51,45,59,68,23,48,31,33,41,27,49,61,56,89,63,38,61,58,36,60,75,51,67,30,50,67,50,73,53,132

Sequence (95 aa):
ERPINTANKEVLITLGGSEQKILKEIVKILENKNVNLHIISPYTPKNPPKNTHYYSPLNPLEFSSLMKSCACAISAAGQTLYELALSQTPSLILP

pLDDT: mean 89.92, std 7.01, range [61.28, 97.38]